Protein AF-A0A4P6ETZ4-F1 (afdb_monomer_lite)

pLDDT: mean 75.16, std 16.11, range [34.16, 91.06]

Sequence (170 aa):
MLTFDQKLEIALSFPELSRSDVSMGRVNFQFDGSAYDRKNVIYHLHKNGNGYVYAGLLSGYETDDKGLVNIRDYSAEELRLIIEASIRSLSEAPETAAPSARSARKTNKKARLQLWANKDGQTLQLKHEDELWFIYAGLNLDMVFESFEEAEQYLLEEGFSIAPEPPEHS

Radius of gyration: 21.12 Å; chains: 1; bounding box: 38×39×61 Å

Secondary structure (DSSP, 8-state):
---HHHHHHHHHT-TTEEEEEETTTEEEEEETT-SSS--EEEEEEETTS--EEE-TT-SSS---TTSEEE-SS--HHHHHHHHHHHHHHHHSSSS--PPPP------------EEEEETTS-EEEEEEETTEEEEEETTEEEEEESSHHHHHHHHHHTTEEE--------

Foldseek 3Di:
DDFLVLLVVLQVVDVQWDWDDDPPAFIWTFRPLFPDPGGTQKARSHRLRWTWGAQLLPPPADADPRRIHICSPPDSVRSNQSSVLSNCSRNDDPDDDDDDDDDDDDDDDDFDFFWKAAPVGFIWTWHDDPCKTWIDRVPHTDDIGNDPVVVQVVCVVVRIDRDDDDPPDD

Structure (mmCIF, N/CA/C/O backbone):
data_AF-A0A4P6ETZ4-F1
#
_entry.id   AF-A0A4P6ETZ4-F1
#
loop_
_atom_site.group_PDB
_atom_site.id
_atom_site.type_symbol
_atom_site.label_atom_id
_atom_site.label_alt_id
_atom_site.label_comp_id
_atom_site.label_asym_id
_atom_site.label_entity_id
_atom_site.label_seq_id
_atom_site.pdbx_PDB_ins_code
_atom_site.Cartn_x
_atom_site.Cartn_y
_atom_site.Cartn_z
_atom_site.occupancy
_atom_site.B_iso_or_equiv
_atom_site.auth_seq_id
_atom_site.auth_comp_id
_atom_site.auth_asym_id
_atom_site.auth_atom_id
_atom_site.pdbx_PDB_model_num
ATOM 1 N N . MET A 1 1 ? -19.849 10.145 2.586 1.00 63.62 1 MET A N 1
ATOM 2 C CA . MET A 1 1 ? -19.320 10.423 3.943 1.00 63.62 1 MET A CA 1
ATOM 3 C C . MET A 1 1 ? -19.734 9.327 4.918 1.00 63.62 1 MET A C 1
ATOM 5 O O . MET A 1 1 ? -20.921 9.158 5.167 1.00 63.62 1 MET A O 1
ATOM 9 N N . LEU A 1 2 ? -18.765 8.589 5.459 1.00 74.06 2 LEU A N 1
ATOM 10 C CA . LEU A 1 2 ? -18.994 7.560 6.481 1.00 74.06 2 LEU A CA 1
ATOM 11 C C . LEU A 1 2 ? -18.901 8.137 7.895 1.00 74.06 2 LEU A C 1
ATOM 13 O O . LEU A 1 2 ? -18.121 9.059 8.150 1.00 74.06 2 LEU A O 1
ATOM 17 N N . THR A 1 3 ? -19.631 7.532 8.827 1.00 82.94 3 THR A N 1
ATOM 18 C CA . THR A 1 3 ? -19.464 7.788 10.263 1.00 82.94 3 THR A CA 1
ATOM 19 C C . THR A 1 3 ? -18.161 7.171 10.779 1.00 82.94 3 THR A C 1
ATOM 21 O O . THR A 1 3 ? -17.590 6.276 10.157 1.00 82.94 3 THR A O 1
ATOM 24 N N . PHE A 1 4 ? -17.680 7.645 11.933 1.00 84.38 4 PHE A N 1
ATOM 25 C CA . PHE A 1 4 ? -16.512 7.061 12.606 1.00 84.38 4 PHE A CA 1
ATOM 26 C C . PHE A 1 4 ? -16.660 5.550 12.817 1.00 84.38 4 PHE A C 1
ATOM 28 O O . PHE A 1 4 ? -15.724 4.813 12.538 1.00 84.38 4 PHE A O 1
ATOM 35 N N . ASP A 1 5 ? -17.844 5.116 13.249 1.00 84.75 5 ASP A N 1
ATOM 36 C CA . ASP A 1 5 ? -18.154 3.714 13.525 1.00 84.75 5 ASP A CA 1
ATOM 37 C C . ASP A 1 5 ? -18.020 2.840 12.270 1.00 84.75 5 ASP A C 1
ATOM 39 O O . ASP A 1 5 ? -17.271 1.876 12.278 1.00 84.75 5 ASP A O 1
ATOM 43 N N . GLN A 1 6 ? -18.577 3.274 11.133 1.00 85.44 6 GLN A N 1
ATOM 44 C CA . GLN A 1 6 ? -18.428 2.555 9.861 1.00 85.44 6 GLN A CA 1
ATOM 45 C C . GLN A 1 6 ? -16.966 2.456 9.405 1.00 85.44 6 GLN A C 1
ATOM 47 O O . GLN A 1 6 ? -16.530 1.420 8.911 1.00 85.44 6 GLN A O 1
ATOM 52 N N . LYS A 1 7 ? -16.175 3.528 9.566 1.00 85.06 7 LYS A N 1
ATOM 53 C CA . LYS A 1 7 ? -14.738 3.491 9.235 1.00 85.06 7 LYS A CA 1
ATOM 54 C C . LYS A 1 7 ? -13.978 2.548 10.164 1.00 85.06 7 LYS A C 1
ATOM 56 O O . LYS A 1 7 ? -13.056 1.867 9.722 1.00 85.06 7 LYS A O 1
ATOM 61 N N . LEU A 1 8 ? -14.368 2.518 11.436 1.00 86.12 8 LEU A N 1
ATOM 62 C CA . LEU A 1 8 ? -13.814 1.617 12.432 1.00 86.12 8 LEU A CA 1
ATOM 63 C C . LEU A 1 8 ? -14.148 0.161 12.094 1.00 86.12 8 LEU A C 1
ATOM 65 O O . LEU A 1 8 ? -13.246 -0.665 12.123 1.00 86.12 8 LEU A O 1
ATOM 69 N N . GLU A 1 9 ? -15.393 -0.144 11.728 1.00 86.88 9 GLU A N 1
ATOM 70 C CA . GLU A 1 9 ? -15.818 -1.481 11.304 1.00 86.88 9 GLU A CA 1
ATOM 71 C C . GLU A 1 9 ? -15.051 -1.958 10.070 1.00 86.88 9 GLU A C 1
ATOM 73 O O . GLU A 1 9 ? -14.561 -3.084 10.055 1.00 86.88 9 GLU A O 1
ATOM 78 N N . ILE A 1 10 ? -14.865 -1.095 9.063 1.00 86.88 10 ILE A N 1
ATOM 79 C CA . ILE A 1 10 ? -14.063 -1.440 7.881 1.00 86.88 10 ILE A CA 1
ATOM 80 C C . ILE A 1 10 ? -12.618 -1.740 8.285 1.00 86.88 10 ILE A C 1
ATOM 82 O O . ILE A 1 10 ? -12.065 -2.733 7.830 1.00 86.88 10 ILE A O 1
ATOM 86 N N . ALA A 1 11 ? -12.014 -0.929 9.156 1.00 85.25 11 ALA A N 1
ATOM 87 C CA . ALA A 1 11 ? -10.655 -1.173 9.636 1.00 85.25 11 ALA A CA 1
ATOM 88 C C . ALA A 1 11 ? -10.548 -2.458 10.482 1.00 85.25 11 ALA A C 1
ATOM 90 O O . ALA A 1 11 ? -9.577 -3.194 10.349 1.00 85.25 11 ALA A O 1
ATOM 91 N N . LEU A 1 12 ? -11.555 -2.757 11.308 1.00 84.38 12 LEU A N 1
ATOM 92 C CA . LEU A 1 12 ? -11.646 -3.988 12.102 1.00 84.38 12 LEU A CA 1
ATOM 93 C C . LEU A 1 12 ? -11.929 -5.230 11.249 1.00 84.38 12 LEU A C 1
ATOM 95 O O . LEU A 1 12 ? -11.619 -6.339 11.673 1.00 84.38 12 LEU A O 1
ATOM 99 N N . SER A 1 13 ? -12.486 -5.059 10.047 1.00 85.31 13 SER A N 1
ATOM 100 C CA . SER A 1 13 ? -12.673 -6.151 9.090 1.00 85.31 13 SER A CA 1
ATOM 101 C C . SER A 1 13 ? -11.346 -6.732 8.592 1.00 85.31 13 SER A C 1
ATOM 103 O O . SER A 1 13 ? -11.360 -7.814 8.005 1.00 85.31 13 SER A O 1
ATOM 105 N N . PHE A 1 14 ? -10.223 -6.039 8.801 1.00 83.75 14 PHE A N 1
ATOM 106 C CA . PHE A 1 14 ? -8.890 -6.532 8.480 1.00 83.75 14 PHE A CA 1
ATOM 107 C C . PHE A 1 14 ? -8.258 -7.160 9.733 1.00 83.75 14 PHE A C 1
ATOM 109 O O . PHE A 1 14 ? -7.811 -6.424 10.616 1.00 83.75 14 PHE A O 1
ATOM 116 N N . PRO A 1 15 ? -8.171 -8.501 9.826 1.00 81.88 15 PRO A N 1
ATOM 117 C CA . PRO A 1 15 ? -7.609 -9.180 11.000 1.00 81.88 15 PRO A CA 1
ATOM 118 C C . PRO A 1 15 ? -6.106 -8.919 11.178 1.00 81.88 15 PRO A C 1
ATOM 120 O O . PRO A 1 15 ? -5.553 -9.132 12.251 1.00 81.88 15 PRO A O 1
ATOM 123 N N . GLU A 1 16 ? -5.454 -8.447 10.120 1.00 82.75 16 GLU A N 1
ATOM 124 C CA . GLU A 1 16 ? -4.041 -8.084 10.076 1.00 82.75 16 GLU A CA 1
ATOM 125 C C . GLU A 1 16 ? -3.743 -6.752 10.781 1.00 82.75 16 GLU A C 1
ATOM 127 O O . GLU A 1 16 ? -2.603 -6.479 11.166 1.00 82.75 16 GLU A O 1
ATOM 132 N N . LEU A 1 17 ? -4.764 -5.905 10.956 1.00 87.38 17 LEU A N 1
ATOM 133 C CA . LEU A 1 17 ? -4.620 -4.608 11.596 1.00 87.38 17 LEU A CA 1
ATOM 134 C C . LEU A 1 17 ? -4.843 -4.705 13.101 1.00 87.38 17 LEU A C 1
ATOM 136 O O . LEU A 1 17 ? -5.920 -5.024 13.598 1.00 87.38 17 LEU A O 1
ATOM 140 N N . SER A 1 18 ? -3.828 -4.287 13.837 1.00 86.88 18 SER A N 1
ATOM 141 C CA . SER A 1 18 ? -3.883 -4.102 15.273 1.00 86.88 18 SER A CA 1
ATOM 142 C C . SER A 1 18 ? -4.343 -2.683 15.596 1.00 86.88 18 SER A C 1
ATOM 144 O O . SER A 1 18 ? -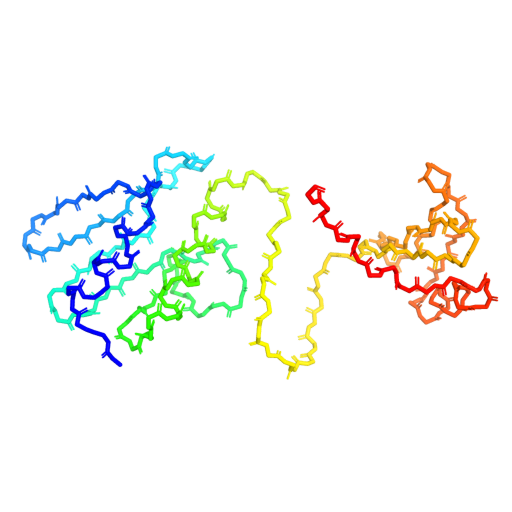3.676 -1.684 15.290 1.00 86.88 18 SER A O 1
ATOM 146 N N . ARG A 1 19 ? -5.526 -2.583 16.204 1.00 89.50 19 ARG A N 1
ATOM 147 C CA . ARG A 1 19 ? -6.070 -1.320 16.701 1.00 89.50 19 ARG A CA 1
ATOM 148 C C . ARG A 1 19 ? -5.246 -0.841 17.894 1.00 89.50 19 ARG A C 1
ATOM 150 O O . ARG A 1 19 ? -5.038 -1.579 18.849 1.00 89.50 19 ARG A O 1
ATOM 157 N N . SER A 1 20 ? -4.859 0.428 17.872 1.00 86.44 20 SER A N 1
ATOM 158 C CA . SER A 1 20 ? -4.167 1.093 18.971 1.00 86.44 20 SER A CA 1
ATOM 159 C C . SER A 1 20 ? -4.852 2.407 19.303 1.00 86.44 20 SER A C 1
ATOM 161 O O . SER A 1 20 ? -4.921 3.326 18.484 1.00 86.44 20 SER A O 1
ATOM 163 N N . ASP A 1 21 ? -5.368 2.501 20.520 1.00 84.06 21 ASP A N 1
ATOM 164 C CA . ASP A 1 21 ? -5.998 3.713 21.027 1.00 84.06 21 ASP A CA 1
ATOM 165 C C . ASP A 1 21 ? -4.906 4.692 21.460 1.00 84.06 21 ASP A C 1
ATOM 167 O O . ASP A 1 21 ? -3.963 4.322 22.160 1.00 84.06 21 ASP A O 1
ATOM 171 N N . VAL A 1 22 ? -5.023 5.956 21.056 1.00 79.19 22 VAL A N 1
ATOM 172 C CA . VAL A 1 22 ? -4.120 7.010 21.526 1.00 79.19 22 VAL A CA 1
ATOM 173 C C . VAL A 1 22 ? -4.889 8.063 22.316 1.00 79.19 22 VAL A C 1
ATOM 175 O O . VAL A 1 22 ? -6.100 8.258 22.167 1.00 79.19 22 VAL A O 1
ATOM 178 N N . SER A 1 23 ? -4.165 8.789 23.164 1.00 67.50 23 SER A N 1
ATOM 179 C CA . SER A 1 23 ? -4.740 9.829 24.013 1.00 67.50 23 SER A CA 1
ATOM 180 C C . SER A 1 23 ? -5.479 10.909 23.201 1.00 67.50 23 SER A C 1
ATOM 182 O O . SER A 1 23 ? -5.008 11.378 22.156 1.00 67.50 23 SER A O 1
ATOM 184 N N . MET A 1 24 ? -6.629 11.347 23.738 1.00 69.00 24 MET A N 1
ATOM 185 C CA . MET A 1 24 ? -7.603 12.293 23.152 1.00 69.00 24 MET A CA 1
ATOM 186 C C . MET A 1 24 ? -8.623 11.712 22.150 1.00 69.00 24 MET A C 1
ATOM 188 O O . MET A 1 24 ? -9.133 12.445 21.305 1.00 69.00 24 MET A O 1
ATOM 192 N N . GLY A 1 25 ? -8.968 10.423 22.245 1.00 71.25 25 GLY A N 1
ATOM 193 C CA . GLY A 1 25 ? -10.067 9.844 21.452 1.00 71.25 25 GLY A CA 1
ATOM 194 C C . GLY A 1 25 ? -9.742 9.707 19.963 1.00 71.25 25 GLY A C 1
ATOM 195 O O . GLY A 1 25 ? -10.622 9.842 19.112 1.00 71.25 25 GLY A O 1
ATOM 196 N N . ARG A 1 26 ? -8.461 9.486 19.661 1.00 83.69 26 ARG A N 1
ATOM 197 C CA . ARG A 1 26 ? -7.964 9.148 18.329 1.00 83.69 26 ARG A CA 1
ATOM 198 C C . ARG A 1 26 ? -7.609 7.668 18.317 1.00 83.69 26 ARG A C 1
ATOM 200 O O . ARG A 1 26 ? -7.149 7.133 19.325 1.00 83.69 26 ARG A O 1
ATOM 207 N N . VAL A 1 27 ? -7.825 7.030 17.178 1.00 88.50 27 VAL A N 1
ATOM 208 C CA . VAL A 1 27 ? -7.503 5.616 16.984 1.00 88.50 27 VAL A CA 1
ATOM 209 C C . VAL A 1 27 ? -6.532 5.482 15.823 1.00 88.50 27 VAL A C 1
ATOM 211 O O . VAL A 1 27 ? -6.666 6.152 14.794 1.00 88.50 27 VAL A O 1
ATOM 214 N N . ASN A 1 28 ? -5.544 4.620 16.016 1.00 91.06 28 ASN A N 1
ATOM 215 C CA . ASN A 1 28 ? -4.533 4.286 15.036 1.00 91.06 28 ASN A CA 1
ATOM 216 C C . ASN A 1 28 ? -4.674 2.799 14.713 1.00 91.06 28 ASN A C 1
ATOM 218 O O . ASN A 1 28 ? -5.038 2.010 15.582 1.00 91.06 28 ASN A O 1
ATOM 222 N N . PHE A 1 29 ? -4.349 2.409 13.489 1.00 91.00 29 PHE A N 1
ATOM 223 C CA . PHE A 1 29 ? -4.272 1.000 13.116 1.00 91.00 29 PHE A CA 1
ATOM 224 C C . PHE A 1 29 ? -2.877 0.699 12.601 1.00 91.00 29 PHE A C 1
ATOM 226 O O . PHE A 1 29 ? -2.328 1.457 11.798 1.00 91.00 29 PHE A O 1
ATOM 233 N N . GLN A 1 30 ? -2.301 -0.382 13.109 1.00 90.25 30 GLN A N 1
ATOM 234 C CA . GLN A 1 30 ? -0.940 -0.807 12.827 1.00 90.25 30 GLN A CA 1
ATOM 235 C C . GLN A 1 30 ? -0.957 -2.215 12.260 1.00 90.25 30 GLN A C 1
ATOM 237 O O . GLN A 1 30 ? -1.610 -3.089 12.812 1.00 90.25 30 GLN A O 1
ATOM 242 N N . PHE A 1 31 ? -0.219 -2.436 11.189 1.00 88.25 31 PHE A N 1
ATOM 243 C CA . PHE A 1 31 ? 0.039 -3.746 10.632 1.00 88.25 31 PHE A CA 1
ATOM 244 C C . PHE A 1 31 ? 1.338 -4.291 11.235 1.00 88.25 31 PHE A C 1
ATOM 246 O O . PHE A 1 31 ? 2.416 -3.741 11.001 1.00 88.25 31 PHE A O 1
ATOM 253 N N . ASP A 1 32 ? 1.240 -5.334 12.062 1.00 80.81 32 ASP A N 1
ATOM 254 C CA . ASP A 1 32 ? 2.418 -5.871 12.758 1.00 80.81 32 ASP A CA 1
ATOM 255 C C . ASP A 1 32 ? 3.331 -6.690 11.835 1.00 80.81 32 ASP A C 1
ATOM 257 O O . ASP A 1 32 ? 4.545 -6.701 12.035 1.00 80.81 32 ASP A O 1
ATOM 261 N N . GLY A 1 33 ? 2.762 -7.273 10.773 1.00 75.19 33 GLY A N 1
ATOM 262 C CA . GLY A 1 33 ? 3.475 -8.025 9.738 1.00 75.19 33 GLY A CA 1
ATOM 263 C C . GLY A 1 33 ? 4.245 -7.167 8.730 1.00 75.19 33 GLY A C 1
ATOM 264 O O . GLY A 1 33 ? 4.646 -7.682 7.691 1.00 75.19 33 GLY A O 1
ATOM 265 N N . SER A 1 34 ? 4.424 -5.866 8.991 1.00 76.75 34 SER A N 1
ATOM 266 C CA . SER A 1 34 ? 5.118 -4.970 8.063 1.00 76.75 34 SER A CA 1
ATOM 267 C C . SER A 1 34 ? 6.568 -5.407 7.865 1.00 76.75 34 SER A C 1
ATOM 269 O O . SER A 1 34 ? 7.311 -5.569 8.836 1.00 76.75 34 SER A O 1
ATOM 271 N N . ALA A 1 35 ? 6.984 -5.532 6.606 1.00 72.12 35 ALA A N 1
ATOM 272 C CA . ALA A 1 35 ? 8.375 -5.742 6.215 1.00 72.12 35 ALA A CA 1
ATOM 273 C C . ALA A 1 35 ? 9.220 -4.456 6.347 1.00 72.12 35 ALA A C 1
ATOM 275 O O . ALA A 1 35 ? 10.447 -4.497 6.248 1.00 72.12 35 ALA A O 1
ATOM 276 N N . TYR A 1 36 ? 8.570 -3.312 6.585 1.00 74.88 36 TYR A N 1
ATOM 277 C CA . TYR A 1 36 ? 9.190 -2.001 6.747 1.00 74.88 36 TYR A CA 1
ATOM 278 C C . TYR A 1 36 ? 9.158 -1.536 8.210 1.00 74.88 36 TYR A C 1
ATOM 280 O O . TYR A 1 36 ? 8.300 -1.932 8.996 1.00 74.88 36 TYR A O 1
ATOM 288 N N . ASP A 1 37 ? 10.045 -0.597 8.559 1.00 75.81 37 ASP A N 1
ATOM 289 C CA . ASP A 1 37 ? 10.071 0.052 9.885 1.00 75.81 37 ASP A CA 1
ATOM 290 C C . ASP A 1 37 ? 8.728 0.731 10.228 1.00 75.81 37 ASP A C 1
ATOM 292 O O . ASP A 1 37 ? 8.299 0.804 11.381 1.00 75.81 37 ASP A O 1
ATOM 296 N N . ARG A 1 38 ? 7.999 1.179 9.199 1.00 80.06 38 ARG A N 1
ATOM 297 C CA . ARG A 1 38 ? 6.676 1.776 9.354 1.00 80.06 38 ARG A CA 1
ATOM 298 C C . ARG A 1 38 ? 5.602 0.688 9.427 1.00 80.06 38 ARG A C 1
ATOM 300 O O . ARG A 1 38 ? 5.404 -0.062 8.480 1.00 80.06 38 ARG A O 1
ATOM 307 N N . LYS A 1 39 ? 4.859 0.664 10.535 1.00 85.56 39 LYS A N 1
ATOM 308 C CA . LYS A 1 39 ? 3.743 -0.271 10.774 1.00 85.56 39 LYS A CA 1
ATOM 309 C C . LYS A 1 39 ? 2.368 0.389 10.746 1.00 85.56 39 LYS A C 1
ATOM 311 O O . LYS A 1 39 ? 1.356 -0.274 10.581 1.00 85.56 39 LYS A O 1
ATOM 316 N N . ASN A 1 40 ? 2.290 1.701 10.928 1.00 87.94 40 ASN A N 1
ATOM 317 C CA . ASN A 1 40 ? 1.012 2.402 11.005 1.00 87.94 40 ASN A CA 1
ATOM 318 C C . ASN A 1 40 ? 0.366 2.558 9.621 1.00 87.94 40 ASN A C 1
ATOM 320 O O . ASN A 1 40 ? 0.895 3.249 8.753 1.00 87.94 40 ASN A O 1
ATOM 324 N N . VAL A 1 41 ? -0.820 1.969 9.473 1.00 89.31 41 VAL A N 1
ATOM 325 C CA . VAL A 1 41 ? -1.669 2.061 8.280 1.00 89.31 41 VAL A CA 1
ATOM 326 C C . VAL A 1 41 ? -2.649 3.219 8.413 1.00 89.31 41 VAL A C 1
ATOM 328 O O . VAL A 1 41 ? -2.754 4.034 7.505 1.00 89.31 41 VAL A O 1
ATOM 331 N N . ILE A 1 42 ? -3.328 3.349 9.558 1.00 90.56 42 ILE A N 1
ATOM 332 C CA . ILE A 1 42 ? -4.294 4.431 9.806 1.00 90.56 42 ILE A CA 1
ATOM 333 C C . ILE A 1 42 ? -3.806 5.302 10.961 1.00 90.56 42 ILE A C 1
ATOM 335 O O . ILE A 1 42 ? -3.429 4.805 12.026 1.00 90.56 42 ILE A O 1
ATOM 339 N N . TYR A 1 43 ? -3.868 6.615 10.765 1.00 89.00 43 TYR A N 1
ATOM 340 C CA . TYR A 1 43 ? -3.453 7.634 11.714 1.00 89.00 43 TYR A CA 1
ATOM 341 C C . TYR A 1 43 ? -4.604 8.564 12.074 1.00 89.00 43 TYR A C 1
ATOM 343 O O . TYR A 1 43 ? -5.341 9.049 11.213 1.00 89.00 43 TYR A O 1
ATOM 351 N N . HIS A 1 44 ? -4.675 8.899 13.363 1.00 88.00 44 HIS A N 1
ATOM 352 C CA . HIS A 1 44 ? -5.531 9.958 13.894 1.00 88.00 44 HIS A CA 1
ATOM 353 C C . HIS A 1 44 ? -6.997 9.842 13.457 1.00 88.00 44 HIS A C 1
ATOM 355 O O . HIS A 1 44 ? -7.635 10.863 13.194 1.00 88.00 44 HIS A O 1
ATOM 361 N N . LEU A 1 45 ? -7.540 8.620 13.399 1.00 87.94 45 LEU A N 1
ATOM 362 C CA . LEU A 1 45 ? -8.957 8.434 13.124 1.00 87.94 45 LEU A CA 1
ATOM 363 C C . LEU A 1 45 ? -9.750 9.071 14.269 1.00 87.94 45 LEU A C 1
ATOM 365 O O . LEU A 1 45 ? -9.670 8.637 15.419 1.00 87.94 45 LEU A O 1
ATOM 369 N N . HIS A 1 46 ? -10.461 10.148 13.956 1.00 83.94 46 HIS A N 1
ATOM 370 C CA . HIS A 1 46 ? -11.208 10.955 14.908 1.00 83.94 46 HIS A CA 1
ATOM 371 C C . HIS A 1 46 ? -12.708 10.705 14.749 1.00 83.94 46 HIS A C 1
ATOM 373 O O . HIS A 1 46 ? -13.201 10.486 13.643 1.00 83.94 46 HIS A O 1
ATOM 379 N N . LYS A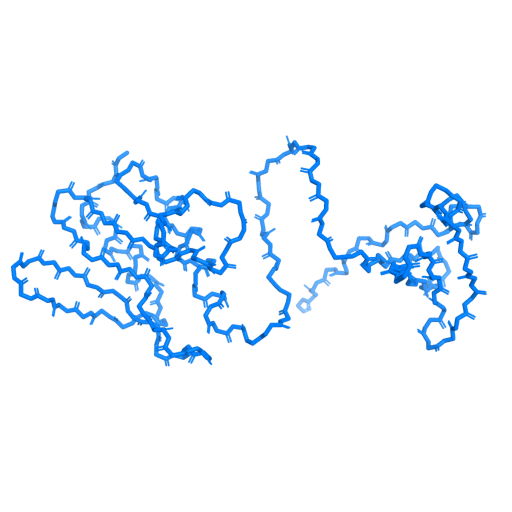 1 47 ? -13.464 10.857 15.841 1.00 81.62 47 LYS A N 1
ATOM 380 C CA . LYS A 1 47 ? -14.938 10.762 15.874 1.00 81.62 47 LYS A CA 1
ATOM 381 C C . LYS A 1 47 ? -15.675 11.648 14.855 1.00 81.62 47 LYS A C 1
ATOM 383 O O . LYS A 1 47 ? -16.798 11.342 14.479 1.00 81.62 47 LYS A O 1
ATOM 388 N N . ASN A 1 48 ? -15.024 12.701 14.352 1.00 79.81 48 ASN A N 1
ATOM 389 C CA . ASN A 1 48 ? -15.547 13.548 13.266 1.00 79.81 48 ASN A CA 1
ATOM 390 C C . ASN A 1 48 ? -15.446 12.883 11.875 1.00 79.81 48 ASN A C 1
ATOM 392 O O . ASN A 1 48 ? -15.716 13.535 10.872 1.00 79.81 48 ASN A O 1
ATOM 396 N N . GLY A 1 49 ? -14.973 11.636 11.792 1.00 72.38 49 GLY A N 1
ATOM 397 C CA . GLY A 1 49 ? -14.734 10.914 10.543 1.00 72.38 49 GLY A CA 1
ATOM 398 C C . GLY A 1 49 ? -13.442 11.315 9.826 1.00 72.38 49 GLY A C 1
ATOM 399 O O . GLY A 1 49 ? -13.127 10.736 8.792 1.00 72.38 49 GLY A O 1
ATOM 400 N N . ASN A 1 50 ? -12.677 12.279 10.344 1.00 85.75 50 ASN A N 1
ATOM 401 C CA . ASN A 1 50 ? -11.383 12.641 9.769 1.00 85.75 50 ASN A CA 1
ATOM 402 C C . ASN A 1 50 ? -10.311 11.624 10.177 1.00 85.75 50 ASN A C 1
ATOM 404 O O . ASN A 1 50 ? -10.324 11.137 11.306 1.00 85.75 50 ASN A O 1
ATOM 408 N N . GLY A 1 51 ? -9.378 11.342 9.279 1.00 88.06 51 GLY A N 1
ATOM 409 C CA . GLY A 1 51 ? -8.279 10.417 9.516 1.00 88.06 51 GLY A CA 1
ATOM 410 C C . GLY A 1 51 ? -7.319 10.426 8.339 1.00 88.06 51 GLY A C 1
ATOM 411 O O . GLY A 1 51 ? -7.599 11.037 7.304 1.00 88.06 51 GLY A O 1
ATOM 412 N N . TYR A 1 52 ? -6.202 9.736 8.505 1.00 90.56 52 TYR A N 1
ATOM 413 C CA . TYR A 1 52 ? -5.192 9.622 7.468 1.00 90.56 52 TYR A CA 1
ATOM 414 C C . TYR A 1 52 ? -4.806 8.166 7.278 1.00 90.56 52 TYR A C 1
ATOM 416 O O . TYR A 1 52 ? -4.692 7.435 8.259 1.00 90.56 52 TYR A O 1
ATOM 424 N N . VAL A 1 53 ? -4.594 7.753 6.035 1.00 90.12 53 VAL A N 1
ATOM 425 C CA . VAL A 1 53 ? -4.091 6.417 5.703 1.00 90.12 53 VAL A CA 1
ATOM 426 C C . VAL A 1 53 ? -2.721 6.554 5.064 1.00 90.12 53 VAL A C 1
ATOM 428 O O . VAL A 1 53 ? -2.479 7.488 4.300 1.00 90.12 53 VAL A O 1
ATOM 431 N N . TYR A 1 54 ? -1.802 5.663 5.410 1.00 88.81 54 TYR A N 1
ATOM 432 C CA . TYR A 1 54 ? -0.497 5.628 4.780 1.00 88.81 54 TYR A CA 1
ATOM 433 C C . TYR A 1 54 ? -0.620 5.131 3.344 1.00 88.81 54 TYR A C 1
ATOM 435 O O . TYR A 1 54 ? -1.161 4.073 3.073 1.00 88.81 54 TYR A O 1
ATOM 443 N N . ALA A 1 55 ? -0.116 5.919 2.412 1.00 84.81 55 ALA A N 1
ATOM 444 C CA . ALA A 1 55 ? -0.095 5.586 0.999 1.00 84.81 55 ALA A CA 1
ATOM 445 C C . ALA A 1 55 ? 1.217 6.035 0.350 1.00 84.81 55 ALA A C 1
ATOM 447 O O . ALA A 1 55 ? 1.303 6.129 -0.863 1.00 84.81 55 ALA A O 1
ATOM 448 N N . GLY A 1 56 ? 2.261 6.296 1.145 1.00 79.31 56 GLY A N 1
ATOM 449 C CA . GLY A 1 56 ? 3.561 6.739 0.632 1.00 79.31 56 GLY A CA 1
ATOM 450 C C . GLY A 1 56 ? 4.265 5.707 -0.251 1.00 79.31 56 GLY A C 1
ATOM 451 O O . GLY A 1 56 ? 5.152 6.069 -1.012 1.00 79.31 56 GLY A O 1
ATOM 452 N N . LEU A 1 57 ? 3.860 4.439 -0.156 1.00 75.94 57 LEU A N 1
ATOM 453 C CA . LEU A 1 57 ? 4.318 3.352 -1.027 1.00 75.94 57 LEU A CA 1
ATOM 454 C C . LEU A 1 57 ? 3.347 3.081 -2.190 1.00 75.94 57 LEU A C 1
ATOM 456 O O . LEU A 1 57 ? 3.682 2.366 -3.130 1.00 75.94 57 LEU A O 1
ATOM 460 N N . LEU A 1 58 ? 2.153 3.677 -2.155 1.00 76.00 58 LEU A N 1
ATOM 461 C CA . LEU A 1 58 ? 1.138 3.541 -3.189 1.00 76.00 58 LEU A CA 1
ATOM 462 C C . LEU A 1 58 ? 1.348 4.605 -4.264 1.00 76.00 58 LEU A C 1
ATOM 464 O O . LEU A 1 58 ? 1.546 5.779 -3.967 1.00 76.00 58 LEU A O 1
ATOM 468 N N . SER A 1 59 ? 1.251 4.223 -5.538 1.00 69.62 59 SER A N 1
ATOM 469 C CA . SER A 1 59 ? 1.246 5.202 -6.636 1.00 69.62 59 SER A CA 1
ATOM 470 C C . SER A 1 59 ? -0.167 5.422 -7.164 1.00 69.62 59 SER A C 1
ATOM 472 O O . SER A 1 59 ? -0.883 4.456 -7.416 1.00 69.62 59 SER A O 1
ATOM 474 N N . GLY A 1 60 ? -0.529 6.687 -7.389 1.00 69.62 60 GLY A N 1
ATOM 475 C CA . GLY A 1 60 ? -1.852 7.090 -7.882 1.00 69.62 60 GLY A CA 1
ATOM 476 C C . GLY A 1 60 ? -2.764 7.723 -6.827 1.00 69.62 60 GLY A C 1
ATOM 477 O O . GLY A 1 60 ? -3.908 8.029 -7.144 1.00 69.62 60 GLY A O 1
ATOM 478 N N . TYR A 1 61 ? -2.267 7.947 -5.607 1.00 73.19 61 TYR A N 1
ATOM 479 C CA . TYR A 1 61 ? -2.991 8.640 -4.541 1.00 73.19 61 TYR A CA 1
ATOM 480 C C . TYR A 1 61 ? -2.351 9.996 -4.225 1.00 73.19 61 TYR A C 1
ATOM 482 O O . TYR A 1 61 ? -1.128 10.131 -4.253 1.00 73.19 61 TYR A O 1
ATOM 490 N N . GLU A 1 62 ? -3.174 10.994 -3.893 1.00 73.56 62 GLU A N 1
ATOM 491 C CA . GLU A 1 62 ? -2.705 12.297 -3.408 1.00 73.56 62 GLU A CA 1
ATOM 492 C C . GLU A 1 62 ? -2.261 12.190 -1.944 1.00 73.56 62 GLU A C 1
ATOM 494 O O . GLU A 1 62 ? -3.058 12.303 -1.009 1.00 73.56 62 GLU A O 1
ATOM 499 N N . THR A 1 63 ? -0.969 11.934 -1.747 1.00 83.56 63 THR A N 1
ATOM 500 C CA . THR A 1 63 ? -0.331 11.908 -0.430 1.00 83.56 63 THR A CA 1
ATOM 501 C C . THR A 1 63 ? 0.305 13.246 -0.072 1.00 83.56 63 THR A C 1
ATOM 503 O O . THR A 1 63 ? 0.905 13.901 -0.920 1.00 83.56 63 THR A O 1
ATOM 506 N N . ASP A 1 64 ? 0.281 13.586 1.213 1.00 83.06 64 ASP A N 1
ATOM 507 C CA . ASP A 1 64 ? 1.097 14.659 1.793 1.00 83.06 64 ASP A CA 1
ATOM 508 C C . ASP A 1 64 ? 2.606 14.303 1.803 1.00 83.06 64 ASP A C 1
ATOM 510 O O . ASP A 1 64 ? 2.974 13.160 1.522 1.00 83.06 64 ASP A O 1
ATOM 514 N N . ASP A 1 65 ? 3.478 15.234 2.211 1.00 79.62 65 ASP A N 1
ATOM 515 C CA . ASP A 1 65 ? 4.946 15.072 2.330 1.00 79.62 65 ASP A CA 1
ATOM 516 C C . ASP A 1 65 ? 5.359 13.820 3.133 1.00 79.62 65 ASP A C 1
ATOM 518 O O . ASP A 1 65 ? 6.391 13.195 2.900 1.00 79.62 65 ASP A O 1
ATOM 522 N N . LYS A 1 66 ? 4.491 13.382 4.052 1.00 80.25 66 LYS A N 1
ATOM 523 C CA . LYS A 1 66 ? 4.696 12.183 4.881 1.00 80.25 66 LYS A CA 1
ATOM 524 C C . LYS A 1 66 ? 4.200 10.872 4.260 1.00 80.25 66 LYS A C 1
ATOM 526 O O . LYS A 1 66 ? 4.299 9.827 4.919 1.00 80.25 66 LYS A O 1
ATOM 531 N N . GLY A 1 67 ? 3.645 10.907 3.049 1.00 84.19 67 GLY A N 1
ATOM 532 C CA . GLY A 1 67 ? 3.019 9.755 2.403 1.00 84.19 67 GLY A CA 1
ATOM 533 C C . GLY A 1 67 ? 1.644 9.417 2.987 1.00 84.19 67 GLY A C 1
ATOM 534 O O . GLY A 1 67 ? 1.308 8.243 3.108 1.00 84.19 67 GLY A O 1
ATOM 535 N N . LEU A 1 68 ? 0.881 10.412 3.448 1.00 85.62 68 LEU A N 1
ATOM 536 C CA . LEU A 1 68 ? -0.411 10.221 4.120 1.00 85.62 68 LEU A CA 1
ATOM 537 C C . LEU A 1 68 ? -1.549 10.780 3.265 1.00 85.62 68 LEU A C 1
ATOM 539 O O . LEU A 1 68 ? -1.478 11.925 2.831 1.00 85.62 68 LEU A O 1
ATOM 543 N N . VAL A 1 69 ? -2.608 10.000 3.075 1.00 88.06 69 VAL A N 1
ATOM 544 C CA . VAL A 1 69 ? -3.819 10.393 2.344 1.00 88.06 69 VAL A CA 1
ATOM 545 C C . VAL A 1 69 ? -4.923 10.723 3.328 1.00 88.06 69 VAL A C 1
ATOM 547 O O . VAL A 1 69 ? -5.161 9.984 4.285 1.00 88.06 69 VAL A O 1
ATOM 550 N N . ASN A 1 70 ? -5.617 11.831 3.092 1.00 89.62 70 ASN A N 1
ATOM 551 C CA . ASN A 1 70 ? -6.745 12.234 3.913 1.00 89.62 70 ASN A CA 1
ATOM 552 C C . ASN A 1 70 ? -8.011 11.456 3.519 1.00 89.62 70 ASN A C 1
ATOM 554 O O . ASN A 1 70 ? -8.521 11.605 2.414 1.00 89.62 70 ASN A O 1
ATOM 558 N N . ILE A 1 71 ? -8.557 10.681 4.457 1.00 86.56 71 ILE A N 1
ATOM 559 C CA . ILE A 1 71 ? -9.743 9.841 4.228 1.00 86.56 71 ILE A CA 1
ATOM 560 C C . ILE A 1 71 ? -11.055 10.487 4.683 1.00 86.56 71 ILE A C 1
ATOM 562 O O . ILE A 1 71 ? -12.048 9.787 4.887 1.00 86.56 71 ILE A O 1
ATOM 566 N N . ARG A 1 72 ? -11.097 11.805 4.908 1.00 84.94 72 ARG A N 1
ATOM 567 C CA . ARG A 1 72 ? -12.296 12.509 5.396 1.00 84.94 72 ARG A CA 1
ATOM 568 C C . ARG A 1 72 ? -13.526 12.210 4.544 1.00 84.94 72 ARG A C 1
ATOM 570 O O . ARG A 1 72 ? -14.550 11.815 5.105 1.00 84.94 72 ARG A O 1
ATOM 577 N N . ASP A 1 73 ? -13.395 12.360 3.228 1.00 82.94 73 ASP A N 1
ATOM 578 C CA . ASP A 1 73 ? -14.511 12.255 2.280 1.00 82.94 73 ASP A CA 1
ATOM 579 C C . ASP A 1 73 ? -14.706 10.851 1.690 1.00 82.94 73 ASP A C 1
ATOM 581 O O . ASP A 1 73 ? -15.687 10.606 0.998 1.00 82.94 73 ASP A O 1
ATOM 585 N N . TYR A 1 74 ? -13.829 9.907 2.036 1.00 81.25 74 TYR A N 1
ATOM 586 C CA . TYR A 1 74 ? -13.823 8.567 1.453 1.00 81.25 74 TYR A CA 1
ATOM 587 C C . TYR A 1 74 ? -15.122 7.794 1.728 1.00 81.25 74 TYR A C 1
ATOM 589 O O . TYR A 1 74 ? -15.676 7.815 2.840 1.00 81.25 74 TYR A O 1
ATOM 597 N N . SER A 1 75 ? -15.566 7.071 0.704 1.00 82.69 75 SER A N 1
ATOM 598 C CA . SER A 1 75 ? -16.642 6.078 0.752 1.00 82.69 75 SER A CA 1
ATOM 599 C C . SER A 1 75 ? -16.159 4.761 1.371 1.00 82.69 75 SER A C 1
ATOM 601 O O . SER A 1 75 ? -14.960 4.557 1.553 1.00 82.69 75 SER A O 1
ATOM 603 N N . ALA A 1 76 ? -17.080 3.847 1.710 1.00 79.19 76 ALA A N 1
ATOM 604 C CA . ALA A 1 76 ? -16.722 2.558 2.331 1.00 79.19 76 ALA A CA 1
ATOM 605 C C . ALA A 1 76 ? -15.762 1.756 1.453 1.00 79.19 76 ALA A C 1
ATOM 607 O O . ALA A 1 76 ? -14.768 1.216 1.932 1.00 79.19 76 ALA A O 1
ATOM 608 N N . GLU A 1 77 ? -16.054 1.741 0.156 1.00 77.50 77 GLU A N 1
ATOM 609 C CA . GLU A 1 77 ? -15.272 1.052 -0.862 1.00 77.50 77 GLU A CA 1
ATOM 610 C C . GLU A 1 77 ? -13.874 1.664 -0.993 1.00 77.50 77 GLU A C 1
ATOM 612 O O . GLU A 1 77 ? -12.881 0.951 -0.906 1.00 77.50 77 GLU A O 1
ATOM 617 N N . GLU A 1 78 ? -13.784 2.991 -1.110 1.00 81.88 78 GLU A N 1
ATOM 618 C CA . GLU A 1 78 ? -12.510 3.710 -1.232 1.00 81.88 78 GLU A CA 1
ATOM 619 C C . GLU A 1 78 ? -11.638 3.539 0.014 1.00 81.88 78 GLU A C 1
ATOM 621 O O . GLU A 1 78 ? -10.431 3.335 -0.094 1.00 81.88 78 GLU A O 1
ATOM 626 N N . LEU A 1 79 ? -12.247 3.604 1.205 1.00 84.62 79 LEU A N 1
ATOM 627 C CA . LEU A 1 79 ? -11.556 3.404 2.476 1.00 84.62 79 LEU A CA 1
ATOM 628 C C . LEU A 1 79 ? -10.986 1.985 2.559 1.00 84.62 79 LEU A C 1
ATOM 630 O O . LEU A 1 79 ? -9.837 1.798 2.949 1.00 84.62 79 LEU A O 1
ATOM 634 N N . ARG A 1 80 ? -11.779 0.986 2.169 1.00 84.62 80 ARG A N 1
ATOM 635 C CA . ARG A 1 80 ? -11.343 -0.408 2.147 1.00 84.62 80 ARG A CA 1
ATOM 636 C C . ARG A 1 80 ? -10.184 -0.609 1.171 1.00 84.62 80 ARG A C 1
ATOM 638 O O . ARG A 1 80 ? -9.186 -1.208 1.553 1.00 84.62 80 ARG A O 1
ATOM 645 N N . LEU A 1 81 ? -10.298 -0.060 -0.040 1.00 82.38 81 LEU A N 1
ATOM 646 C CA . LEU A 1 81 ? -9.274 -0.154 -1.083 1.00 82.38 81 LEU A CA 1
ATOM 647 C C . LEU A 1 81 ? -7.944 0.455 -0.638 1.00 82.38 81 LEU A C 1
ATOM 649 O O . LEU A 1 81 ? -6.907 -0.181 -0.789 1.00 82.38 81 LEU A O 1
ATOM 653 N N . ILE A 1 82 ? -7.956 1.662 -0.063 1.00 84.69 82 ILE A N 1
ATOM 654 C CA . ILE A 1 82 ? -6.711 2.310 0.367 1.00 84.69 82 ILE A CA 1
ATOM 655 C C . ILE A 1 82 ? -6.073 1.604 1.569 1.00 84.69 82 ILE A C 1
ATOM 657 O O . ILE A 1 82 ? -4.850 1.507 1.634 1.00 84.69 82 ILE A O 1
ATOM 661 N N . ILE A 1 83 ? -6.879 1.079 2.501 1.00 86.00 83 ILE A N 1
ATOM 662 C CA . ILE A 1 83 ? -6.380 0.296 3.639 1.00 86.00 83 ILE A CA 1
ATOM 663 C C . ILE A 1 83 ? -5.728 -0.996 3.144 1.00 86.00 83 ILE A C 1
ATOM 665 O O . ILE A 1 83 ? -4.588 -1.269 3.504 1.00 86.00 83 ILE A O 1
ATOM 669 N N . GLU A 1 84 ? -6.416 -1.756 2.292 1.00 84.38 84 GLU A N 1
ATOM 670 C CA . GLU A 1 84 ? -5.897 -3.000 1.716 1.00 84.38 84 GLU A CA 1
ATOM 671 C C . GLU A 1 84 ? -4.611 -2.751 0.927 1.00 84.38 84 GLU A C 1
ATOM 673 O O . GLU A 1 84 ? -3.606 -3.429 1.134 1.00 84.38 84 GLU A O 1
ATOM 678 N N . ALA A 1 85 ? -4.608 -1.724 0.076 1.00 83.75 85 ALA A N 1
ATOM 679 C CA . ALA A 1 85 ? -3.440 -1.361 -0.706 1.00 83.75 85 ALA A CA 1
ATOM 680 C C . ALA A 1 85 ? -2.267 -0.939 0.201 1.00 83.75 85 ALA A C 1
ATOM 682 O O . ALA A 1 85 ? -1.118 -1.298 -0.065 1.00 83.75 85 ALA A O 1
ATOM 683 N N . SER A 1 86 ? -2.541 -0.227 1.300 1.00 85.12 86 SER A N 1
ATOM 684 C CA . SER A 1 86 ? -1.519 0.135 2.284 1.00 85.12 86 SER A CA 1
ATOM 685 C C . SER A 1 86 ? -0.962 -1.085 3.011 1.00 85.12 86 SER A C 1
ATOM 687 O O . SER A 1 86 ? 0.243 -1.124 3.234 1.00 85.12 86 SER A O 1
ATOM 689 N N . ILE A 1 87 ? -1.804 -2.046 3.403 1.00 84.12 87 ILE A N 1
ATOM 690 C CA . ILE A 1 87 ? -1.366 -3.291 4.050 1.00 84.12 87 ILE A CA 1
ATOM 691 C C . ILE A 1 87 ? -0.495 -4.085 3.082 1.00 84.12 87 ILE A C 1
ATOM 693 O O . ILE A 1 87 ? 0.628 -4.420 3.437 1.00 84.12 87 ILE A O 1
ATOM 697 N N . ARG A 1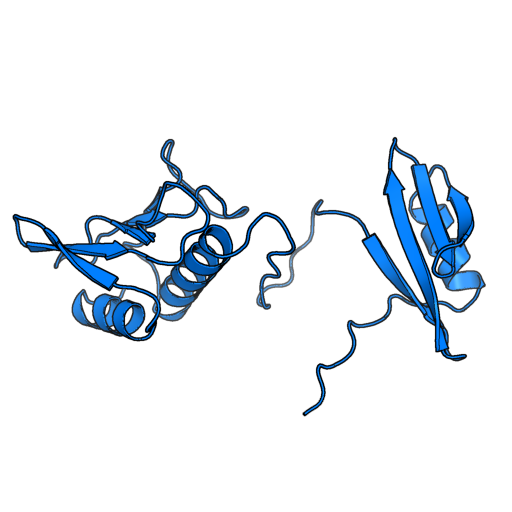 88 ? -0.955 -4.292 1.840 1.00 81.56 88 ARG A N 1
ATOM 698 C CA . ARG A 1 88 ? -0.175 -4.952 0.781 1.00 81.56 88 ARG A CA 1
ATOM 699 C C . ARG A 1 88 ? 1.185 -4.303 0.585 1.00 81.56 88 ARG A C 1
ATOM 701 O O . ARG A 1 88 ? 2.204 -4.964 0.709 1.00 81.56 88 ARG A O 1
ATOM 708 N N . SER A 1 89 ? 1.210 -2.980 0.428 1.00 79.31 89 SER A N 1
ATOM 709 C CA . SER A 1 89 ? 2.464 -2.238 0.247 1.00 79.31 89 SER A CA 1
ATOM 710 C C . SER A 1 89 ? 3.419 -2.339 1.441 1.00 79.31 89 SER A C 1
ATOM 712 O O . SER A 1 89 ? 4.617 -2.151 1.273 1.00 79.31 89 SER A O 1
ATOM 714 N N . LEU A 1 90 ? 2.903 -2.574 2.651 1.00 79.38 90 LEU A N 1
ATOM 715 C CA . LEU A 1 90 ? 3.711 -2.759 3.857 1.00 79.38 90 LEU A CA 1
ATOM 716 C C . LEU A 1 90 ? 4.107 -4.226 4.087 1.00 79.38 90 LEU A C 1
ATOM 718 O O . LEU A 1 90 ? 5.136 -4.479 4.708 1.00 79.38 90 LEU A O 1
ATOM 722 N N . SER A 1 91 ? 3.301 -5.178 3.618 1.00 74.31 91 SER A N 1
ATOM 723 C CA . SER A 1 91 ? 3.529 -6.620 3.753 1.00 74.31 91 SER A CA 1
ATOM 724 C C . SER A 1 91 ? 4.441 -7.180 2.669 1.00 74.31 91 SER A C 1
ATOM 726 O O . SER A 1 91 ? 5.193 -8.117 2.924 1.00 74.31 91 SER A O 1
ATOM 728 N N . GLU A 1 92 ? 4.373 -6.633 1.461 1.00 59.72 92 GLU A N 1
ATOM 729 C CA . GLU A 1 92 ? 5.167 -7.081 0.327 1.00 59.72 92 GLU A CA 1
ATOM 730 C C . GLU A 1 92 ? 6.529 -6.367 0.357 1.00 59.72 92 GLU A C 1
ATOM 732 O O . GLU A 1 92 ? 6.636 -5.164 0.114 1.00 59.72 92 GLU A O 1
ATOM 737 N N . ALA A 1 93 ? 7.603 -7.115 0.642 1.00 46.91 93 ALA A N 1
ATOM 738 C CA . ALA A 1 93 ? 8.925 -6.770 0.112 1.00 46.91 93 ALA A CA 1
ATOM 739 C C . ALA A 1 93 ? 8.796 -6.651 -1.423 1.00 46.91 93 ALA A C 1
ATOM 741 O O . ALA A 1 93 ? 7.963 -7.355 -1.984 1.00 46.91 93 ALA A O 1
ATOM 742 N N . PRO A 1 94 ? 9.546 -5.764 -2.104 1.00 38.94 94 PRO A N 1
ATOM 743 C CA . PRO A 1 94 ? 9.178 -5.214 -3.409 1.00 38.94 94 PRO A CA 1
ATOM 744 C C . PRO A 1 94 ? 9.031 -6.286 -4.495 1.00 38.94 94 PRO A C 1
ATOM 746 O O . PRO A 1 94 ? 9.963 -6.548 -5.244 1.00 38.94 94 PRO A O 1
ATOM 749 N N . GLU A 1 95 ? 7.839 -6.854 -4.619 1.00 36.34 95 GLU A N 1
ATOM 750 C CA . GLU A 1 95 ? 7.406 -7.613 -5.777 1.00 36.34 95 GLU A CA 1
ATOM 751 C C . GLU A 1 95 ? 5.876 -7.544 -5.852 1.00 36.34 95 GLU A C 1
ATOM 753 O O . GLU A 1 95 ? 5.163 -8.114 -5.042 1.00 36.34 95 GLU A O 1
ATOM 758 N N . THR A 1 96 ? 5.398 -6.802 -6.854 1.00 36.75 96 THR A N 1
ATOM 759 C CA . THR A 1 96 ? 4.088 -7.005 -7.497 1.00 36.75 96 THR A CA 1
ATOM 760 C C . THR A 1 96 ? 2.821 -6.603 -6.724 1.00 36.75 96 THR A C 1
ATOM 762 O O . THR A 1 96 ? 1.891 -7.378 -6.542 1.00 36.75 96 THR A O 1
ATOM 765 N N . ALA A 1 97 ? 2.670 -5.301 -6.462 1.00 35.84 97 ALA A N 1
ATOM 766 C CA . ALA A 1 97 ? 1.353 -4.721 -6.191 1.00 35.84 97 ALA A CA 1
ATOM 767 C C . ALA A 1 97 ? 0.486 -4.681 -7.472 1.00 35.84 97 ALA A C 1
ATOM 769 O O . ALA A 1 97 ? 0.563 -3.736 -8.266 1.00 35.84 97 ALA A O 1
ATOM 770 N N . ALA A 1 98 ? -0.368 -5.689 -7.660 1.00 36.06 98 ALA A N 1
ATOM 771 C CA . ALA A 1 98 ? -1.500 -5.639 -8.584 1.00 36.06 98 ALA A CA 1
ATOM 772 C C . ALA A 1 98 ? -2.667 -4.831 -7.968 1.00 36.06 98 ALA A C 1
ATOM 774 O O . ALA A 1 98 ? -3.108 -5.149 -6.857 1.00 36.06 98 ALA A O 1
ATOM 775 N N . PRO A 1 99 ? -3.217 -3.808 -8.656 1.00 43.78 99 PRO A N 1
ATOM 776 C CA . PRO A 1 99 ? -4.500 -3.222 -8.293 1.00 43.78 99 PRO A CA 1
ATOM 777 C C . PRO A 1 99 ? -5.644 -3.916 -9.049 1.00 43.78 99 PRO A C 1
ATOM 779 O O . PRO A 1 99 ? -5.697 -3.899 -10.279 1.00 43.78 99 PRO A O 1
ATOM 782 N N . SER A 1 100 ? -6.601 -4.476 -8.305 1.00 41.44 100 SER A N 1
ATOM 783 C CA . SER A 1 100 ? -7.872 -4.950 -8.857 1.00 41.44 100 SER A CA 1
ATOM 784 C C . SER A 1 100 ? -8.737 -3.793 -9.367 1.00 41.44 100 SER A C 1
ATOM 786 O O . SER A 1 100 ? -8.761 -2.686 -8.829 1.00 41.44 100 SER A O 1
ATOM 788 N N . ALA A 1 101 ? -9.450 -4.094 -10.446 1.00 47.97 101 ALA A N 1
ATOM 789 C CA . ALA A 1 101 ? -10.123 -3.186 -11.357 1.00 47.97 101 ALA A CA 1
ATOM 790 C C . ALA A 1 101 ? -11.235 -2.306 -10.757 1.00 47.97 101 ALA A C 1
ATOM 792 O O . ALA A 1 101 ? -12.196 -2.811 -10.181 1.00 47.97 101 ALA A O 1
ATOM 793 N N . ARG A 1 102 ? -11.199 -1.004 -11.090 1.00 36.91 102 ARG A N 1
ATOM 794 C CA . ARG A 1 102 ? -12.329 -0.269 -11.706 1.00 36.91 102 ARG A CA 1
ATOM 795 C C . ARG A 1 102 ? -11.937 1.160 -12.100 1.00 36.91 102 ARG A C 1
ATOM 797 O O . ARG A 1 102 ? -12.110 2.103 -11.340 1.00 36.91 102 ARG A O 1
ATOM 804 N N . SER A 1 103 ? -11.474 1.325 -13.335 1.00 34.22 103 SER A N 1
ATOM 805 C CA . SER A 1 103 ? -12.011 2.312 -14.287 1.00 34.22 103 SER A CA 1
ATOM 806 C C . SER A 1 103 ? -11.079 2.448 -15.477 1.00 34.22 103 SER A C 1
ATOM 808 O O . SER A 1 103 ? -9.910 2.801 -15.360 1.00 34.22 103 SER A O 1
ATOM 810 N N . ALA A 1 104 ? -11.648 2.201 -16.649 1.00 47.22 104 ALA A N 1
ATOM 811 C CA . ALA A 1 104 ? -11.056 2.523 -17.925 1.00 47.22 104 ALA A CA 1
ATOM 812 C C . ALA A 1 104 ? -10.732 4.025 -18.013 1.00 47.22 104 ALA A C 1
ATOM 814 O O . ALA A 1 104 ? -11.623 4.839 -18.250 1.00 47.22 104 ALA A O 1
ATOM 815 N N . ARG A 1 105 ? -9.454 4.398 -17.907 1.00 34.25 105 ARG A N 1
ATOM 816 C CA . ARG A 1 105 ? -8.898 5.509 -18.689 1.00 34.25 105 ARG A CA 1
ATOM 817 C C . ARG A 1 105 ? -7.374 5.463 -18.715 1.00 34.25 105 ARG A C 1
ATOM 819 O O . ARG A 1 105 ? -6.736 5.594 -17.686 1.00 34.25 105 ARG A O 1
ATOM 826 N N . LYS A 1 106 ? -6.876 5.270 -19.940 1.00 47.31 106 LYS A N 1
ATOM 827 C CA . LYS A 1 106 ? -5.595 5.667 -20.546 1.00 47.31 106 LYS A CA 1
ATOM 828 C C . LYS A 1 106 ? -4.441 6.075 -19.630 1.00 47.31 106 LYS A C 1
ATOM 830 O O . LYS A 1 106 ? -4.592 6.950 -18.787 1.00 47.31 106 LYS A O 1
ATOM 835 N N . THR A 1 107 ? -3.255 5.640 -20.078 1.00 39.12 107 THR A N 1
ATOM 836 C CA . THR A 1 107 ? -1.908 6.134 -19.733 1.00 39.12 107 THR A CA 1
ATOM 837 C C . THR A 1 107 ? -1.564 5.906 -18.259 1.00 39.12 107 THR A C 1
ATOM 839 O O . THR A 1 107 ? -2.239 6.387 -17.373 1.00 39.12 107 THR A O 1
ATOM 842 N N . ASN A 1 108 ? -0.497 5.221 -17.873 1.00 38.25 108 ASN A N 1
ATOM 843 C CA . ASN A 1 108 ? 0.850 5.262 -18.410 1.00 38.25 108 ASN A CA 1
ATOM 844 C C . ASN A 1 108 ? 1.687 4.278 -17.561 1.00 38.25 108 ASN A C 1
ATOM 846 O O . ASN A 1 108 ? 1.487 4.216 -16.349 1.00 38.25 108 ASN A O 1
ATOM 850 N N . LYS A 1 109 ? 2.702 3.645 -18.157 1.00 41.66 109 LYS A N 1
ATOM 851 C CA . LYS A 1 109 ? 4.023 3.519 -17.515 1.00 41.66 109 LYS A CA 1
ATOM 852 C C . LY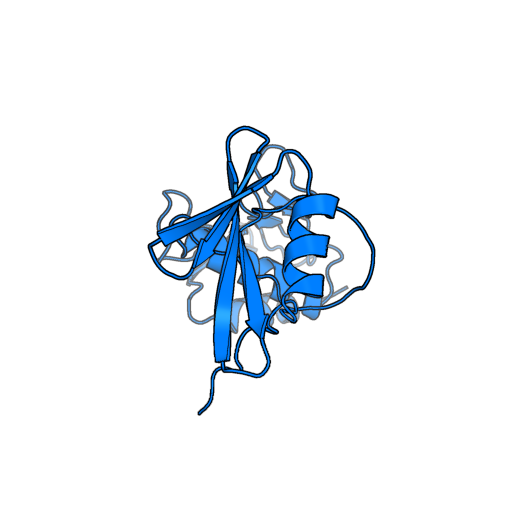S A 1 109 ? 4.087 2.775 -16.169 1.00 41.66 109 LYS A C 1
ATOM 854 O O . LYS A 1 109 ? 4.421 3.385 -15.157 1.00 41.66 109 LYS A O 1
ATOM 859 N N . LYS A 1 110 ? 3.908 1.450 -16.162 1.00 37.53 110 LYS A N 1
ATOM 860 C CA . LYS A 1 110 ? 4.450 0.594 -15.090 1.00 37.53 110 LYS A CA 1
ATOM 861 C C . LYS A 1 110 ? 4.998 -0.725 -15.652 1.00 37.53 110 LYS A C 1
ATOM 863 O O . LYS A 1 110 ? 4.276 -1.442 -16.324 1.00 37.53 110 LYS A O 1
ATOM 868 N N . ALA A 1 111 ? 6.296 -0.936 -15.403 1.00 41.53 111 ALA A N 1
ATOM 869 C CA . ALA A 1 111 ? 7.072 -2.185 -15.403 1.00 41.53 111 ALA A CA 1
ATOM 870 C C . ALA A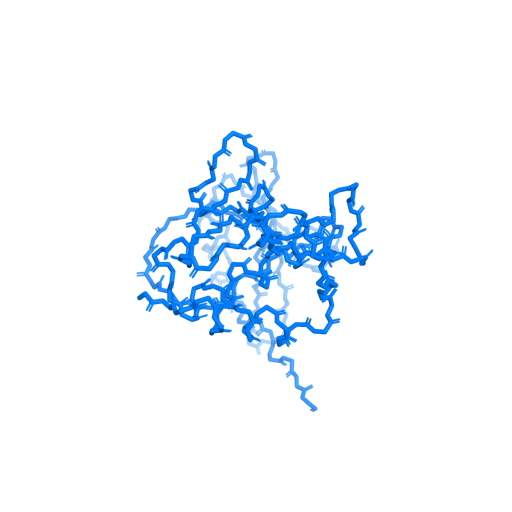 1 111 ? 6.692 -3.250 -16.457 1.00 41.53 111 ALA A C 1
ATOM 872 O O . ALA A 1 111 ? 5.776 -4.041 -16.282 1.00 41.53 111 ALA A O 1
ATOM 873 N N . ARG A 1 112 ? 7.432 -3.252 -17.569 1.00 51.25 112 ARG A N 1
ATOM 874 C CA . ARG A 1 112 ? 7.001 -3.729 -18.890 1.00 51.25 112 ARG A CA 1
ATOM 875 C C . ARG A 1 112 ? 7.421 -5.174 -19.198 1.00 51.25 112 ARG A C 1
ATOM 877 O O . ARG A 1 112 ? 8.008 -5.405 -20.248 1.00 51.25 112 ARG A O 1
ATOM 884 N N . LEU A 1 113 ? 7.171 -6.109 -18.279 1.00 58.09 113 LEU A N 1
ATOM 885 C CA . LEU A 1 113 ? 7.223 -7.541 -18.596 1.00 58.09 113 LEU A CA 1
ATOM 886 C C . LEU A 1 113 ? 5.823 -7.960 -19.068 1.00 58.09 113 LEU A C 1
ATOM 888 O O . LEU A 1 113 ? 4.893 -8.002 -18.269 1.00 58.09 113 LEU A O 1
ATOM 892 N N . GLN A 1 114 ? 5.654 -8.198 -20.366 1.00 73.38 114 GLN A N 1
ATOM 893 C CA . GLN A 1 114 ? 4.389 -8.638 -20.955 1.00 73.38 114 GLN A CA 1
ATOM 894 C C . GLN A 1 114 ? 4.506 -10.105 -21.365 1.00 73.38 114 GLN A C 1
ATOM 896 O O . GLN A 1 114 ? 5.417 -10.463 -22.112 1.00 73.38 114 GLN A O 1
ATOM 901 N N . LEU A 1 115 ? 3.591 -10.945 -20.878 1.00 79.31 115 LEU A N 1
ATOM 902 C CA . LEU A 1 115 ? 3.511 -12.353 -21.253 1.00 79.31 115 LEU A CA 1
ATOM 903 C C . LEU A 1 115 ? 2.605 -12.505 -22.479 1.00 79.31 115 LEU A C 1
ATOM 905 O O . LEU A 1 115 ? 1.469 -12.032 -22.501 1.00 79.31 115 LEU A O 1
ATOM 909 N N . TRP A 1 116 ? 3.107 -13.182 -23.496 1.00 85.75 116 TRP A N 1
ATOM 910 C CA . TRP A 1 116 ? 2.430 -13.428 -24.759 1.00 85.75 116 TRP A CA 1
ATOM 911 C C . TRP A 1 116 ? 2.269 -14.928 -24.943 1.00 85.75 116 TRP A C 1
ATOM 913 O O . TRP A 1 116 ? 3.201 -15.673 -24.665 1.00 85.75 116 TRP A O 1
ATOM 923 N N . ALA A 1 117 ? 1.104 -15.381 -25.397 1.00 81.25 117 ALA A N 1
ATOM 924 C CA . ALA A 1 117 ? 0.835 -16.790 -25.659 1.00 81.25 117 ALA A CA 1
ATOM 925 C C . ALA A 1 117 ? 0.191 -16.973 -27.033 1.00 81.25 117 ALA A C 1
ATOM 927 O O . ALA A 1 117 ? -0.604 -16.139 -27.469 1.00 81.25 117 ALA A O 1
ATOM 928 N N . ASN A 1 118 ? 0.525 -18.066 -27.714 1.00 82.12 118 ASN A N 1
ATOM 929 C CA . ASN A 1 118 ? -0.114 -18.444 -28.971 1.00 82.12 118 ASN A CA 1
ATOM 930 C C . ASN A 1 118 ? -1.129 -19.585 -28.771 1.00 82.12 118 ASN A C 1
ATOM 932 O O . ASN A 1 118 ? -1.294 -20.135 -27.680 1.00 82.12 118 ASN A O 1
ATOM 936 N N . LYS A 1 119 ? -1.824 -19.957 -29.852 1.00 75.00 119 LYS A N 1
ATOM 937 C CA . LYS A 1 119 ? -2.812 -21.054 -29.851 1.00 75.00 119 LYS A CA 1
ATOM 938 C C . LYS A 1 119 ? -2.201 -22.446 -29.645 1.00 75.00 119 LYS A C 1
ATOM 940 O O . LYS A 1 119 ? -2.940 -23.371 -29.326 1.00 75.00 119 LYS A O 1
ATOM 945 N N . ASP A 1 120 ? -0.890 -22.578 -29.824 1.00 73.19 120 ASP A N 1
ATOM 946 C CA . ASP A 1 120 ? -0.127 -23.819 -29.657 1.00 73.19 120 ASP A CA 1
ATOM 947 C C . ASP A 1 120 ? 0.360 -24.010 -28.203 1.00 73.19 120 ASP A C 1
ATOM 949 O O . ASP A 1 120 ? 0.943 -25.034 -27.858 1.00 73.19 120 ASP A O 1
ATOM 953 N N . GLY A 1 121 ? 0.100 -23.032 -27.322 1.00 73.50 121 GLY A N 1
ATOM 954 C CA . GLY A 1 121 ? 0.524 -23.051 -25.920 1.00 73.50 121 GLY A CA 1
ATOM 955 C C . GLY A 1 121 ? 1.969 -22.595 -25.697 1.00 73.50 121 GLY A C 1
ATOM 956 O O . GLY A 1 121 ? 2.485 -22.724 -24.588 1.00 73.50 121 GLY A O 1
ATOM 957 N N . GLN A 1 122 ? 2.629 -22.051 -26.721 1.00 80.12 122 GLN A N 1
ATOM 958 C CA . GLN A 1 122 ? 3.940 -21.426 -26.572 1.00 80.12 122 GLN A CA 1
ATOM 959 C C . GLN A 1 122 ? 3.788 -20.054 -25.919 1.00 80.12 122 GLN A C 1
ATOM 961 O O . GLN A 1 122 ? 2.831 -19.329 -26.201 1.00 80.12 122 GLN A O 1
ATOM 966 N N . THR A 1 123 ? 4.756 -19.683 -25.080 1.00 82.06 123 THR A N 1
ATOM 967 C CA . THR A 1 123 ? 4.757 -18.406 -24.363 1.00 82.06 123 THR A CA 1
ATOM 968 C C . THR A 1 123 ? 6.041 -17.622 -24.590 1.00 82.06 123 THR A C 1
ATOM 970 O O . THR A 1 123 ? 7.134 -18.164 -24.406 1.00 82.06 123 THR A O 1
ATOM 973 N N . LEU A 1 124 ? 5.899 -16.337 -24.902 1.00 86.44 124 LEU A N 1
ATOM 974 C CA . LEU A 1 124 ? 6.984 -15.376 -25.046 1.00 86.44 124 LEU A CA 1
ATOM 975 C C . LEU A 1 124 ? 6.876 -14.279 -23.983 1.00 86.44 124 LEU A C 1
ATOM 977 O O . LEU A 1 124 ? 5.789 -13.895 -23.559 1.00 86.44 124 LEU A O 1
ATOM 981 N N . GLN A 1 125 ? 8.017 -13.773 -23.537 1.00 84.25 125 GLN A N 1
ATOM 982 C CA . GLN A 1 125 ? 8.128 -12.711 -22.543 1.00 84.25 125 GLN A CA 1
ATOM 983 C C . GLN A 1 125 ? 8.756 -11.483 -23.178 1.00 84.25 125 GLN A C 1
ATOM 985 O O . GLN A 1 125 ? 9.941 -11.483 -23.485 1.00 84.25 125 GLN A O 1
ATOM 990 N N . LEU A 1 126 ? 7.977 -10.423 -23.341 1.00 85.31 126 LEU A N 1
ATOM 991 C CA . LEU A 1 126 ? 8.467 -9.143 -23.823 1.00 85.31 126 LEU A CA 1
ATOM 992 C C . LEU A 1 126 ? 8.884 -8.282 -22.627 1.00 85.31 126 LEU A C 1
ATOM 994 O O . LEU A 1 126 ? 8.039 -7.884 -21.828 1.00 85.31 126 LEU A O 1
ATOM 998 N N . LYS A 1 127 ? 10.175 -7.984 -22.509 1.00 83.12 127 LYS A N 1
ATOM 999 C CA . LYS A 1 127 ? 10.795 -7.186 -21.448 1.00 83.12 127 LYS A CA 1
ATOM 1000 C C . LYS A 1 127 ? 11.396 -5.916 -22.038 1.00 83.12 127 LYS A C 1
ATOM 1002 O O . LYS A 1 127 ? 11.879 -5.923 -23.163 1.00 83.12 127 LYS A O 1
ATOM 1007 N N . HIS A 1 128 ? 11.403 -4.824 -21.283 1.00 81.19 128 HIS A N 1
ATOM 1008 C CA . HIS A 1 128 ? 12.123 -3.613 -21.676 1.00 81.19 128 HIS A CA 1
ATOM 1009 C C . HIS A 1 128 ? 13.272 -3.315 -20.731 1.00 81.19 128 HIS A C 1
ATOM 1011 O O . HIS A 1 128 ? 13.041 -3.091 -19.541 1.00 81.19 128 HIS A O 1
ATOM 1017 N N . GLU A 1 129 ? 14.474 -3.269 -21.287 1.00 75.50 129 GLU A N 1
ATOM 1018 C CA . GLU A 1 129 ? 15.729 -2.978 -20.594 1.00 75.50 129 GLU A CA 1
ATOM 1019 C C . GLU A 1 129 ? 16.567 -2.058 -21.485 1.00 75.50 129 GLU A C 1
ATOM 1021 O O . GLU A 1 129 ? 16.517 -2.196 -22.698 1.00 75.50 129 GLU A O 1
ATOM 1026 N N . ASP A 1 130 ? 17.297 -1.102 -20.907 1.00 74.69 130 ASP A N 1
ATOM 1027 C CA . ASP A 1 130 ? 18.228 -0.229 -21.650 1.00 74.69 130 ASP A CA 1
ATOM 1028 C C . ASP A 1 130 ? 17.664 0.374 -22.957 1.00 74.69 130 ASP A C 1
ATOM 1030 O O . ASP A 1 130 ? 18.333 0.404 -23.983 1.00 74.69 130 ASP A O 1
ATOM 1034 N N . GLU A 1 131 ? 16.405 0.832 -22.928 1.00 74.12 131 GLU A N 1
ATOM 1035 C CA . GLU A 1 131 ? 15.683 1.411 -24.083 1.00 74.12 131 GLU A CA 1
ATOM 1036 C C . GLU A 1 131 ? 15.351 0.412 -25.212 1.00 74.12 131 GLU A C 1
ATOM 1038 O O . GLU A 1 131 ? 14.678 0.768 -26.177 1.00 74.12 131 GLU A O 1
ATOM 1043 N N . LEU A 1 132 ? 15.729 -0.857 -25.045 1.00 81.19 132 LEU A N 1
ATOM 1044 C CA . LEU A 1 132 ? 15.511 -1.961 -25.971 1.00 81.19 132 LEU A CA 1
ATOM 1045 C C . LEU A 1 132 ? 14.446 -2.936 -25.455 1.00 81.19 132 LEU A C 1
ATOM 1047 O O . LEU A 1 132 ? 14.197 -3.108 -24.258 1.00 81.19 132 LEU A O 1
ATOM 1051 N N . TRP A 1 133 ? 13.796 -3.600 -26.395 1.00 85.56 133 TRP A N 1
ATOM 1052 C CA . TRP A 1 133 ? 12.726 -4.557 -26.175 1.00 85.56 133 TRP A CA 1
ATOM 1053 C C . TRP A 1 133 ? 13.207 -5.971 -26.433 1.00 85.56 133 TRP A C 1
ATOM 1055 O O . TRP A 1 133 ? 13.422 -6.348 -27.575 1.00 85.56 133 TRP A O 1
ATOM 1065 N N . PHE A 1 134 ? 13.329 -6.764 -25.381 1.00 86.88 134 PHE A N 1
ATOM 1066 C CA . PHE A 1 134 ? 13.803 -8.138 -25.435 1.00 86.88 134 PHE A CA 1
ATOM 1067 C C . PHE A 1 134 ? 12.618 -9.095 -25.392 1.00 86.88 134 PHE A C 1
ATOM 1069 O O . PHE A 1 134 ? 11.798 -9.023 -24.480 1.00 86.88 134 PHE A O 1
ATOM 1076 N N . ILE A 1 135 ? 12.537 -10.007 -26.349 1.00 87.56 135 ILE A N 1
ATOM 1077 C CA . ILE A 1 135 ? 11.568 -11.098 -26.371 1.00 87.56 135 ILE A CA 1
ATOM 1078 C C . ILE A 1 135 ? 12.278 -12.360 -25.915 1.00 87.56 135 ILE A C 1
ATOM 1080 O O . ILE A 1 135 ? 13.285 -12.741 -26.498 1.00 87.56 135 ILE A O 1
ATOM 1084 N N . TYR A 1 136 ? 11.756 -13.022 -24.892 1.00 85.69 136 TYR A N 1
ATOM 1085 C CA . TYR A 1 136 ? 12.304 -14.257 -24.349 1.00 85.69 136 TYR A CA 1
ATOM 1086 C C . TYR A 1 136 ? 11.361 -15.433 -24.602 1.00 85.69 136 TYR A C 1
ATOM 1088 O O . TYR A 1 136 ? 10.191 -15.390 -24.223 1.00 85.69 136 TYR A O 1
ATOM 1096 N N . ALA A 1 137 ? 11.888 -16.518 -25.161 1.00 83.75 137 ALA A N 1
ATOM 1097 C CA . ALA A 1 137 ? 11.236 -17.819 -25.236 1.00 83.75 137 ALA A CA 1
ATOM 1098 C C . ALA A 1 137 ? 11.644 -18.666 -24.022 1.00 83.75 137 ALA A C 1
ATOM 1100 O O . ALA A 1 137 ? 12.620 -19.426 -24.038 1.00 83.75 137 ALA A O 1
ATOM 1101 N N . GLY A 1 138 ? 10.916 -18.489 -22.918 1.00 77.50 138 GLY A N 1
ATOM 1102 C CA . GLY A 1 138 ? 11.256 -19.100 -21.633 1.00 77.50 138 GLY A CA 1
ATOM 1103 C C . GLY A 1 138 ? 12.532 -18.495 -21.041 1.00 77.50 138 GLY A C 1
ATOM 1104 O O . GLY A 1 138 ? 12.511 -17.366 -20.565 1.00 77.50 138 GLY A O 1
ATOM 1105 N N . LEU A 1 139 ? 13.631 -19.256 -21.051 1.00 76.62 139 LEU A N 1
ATOM 1106 C CA . LEU A 1 139 ? 14.945 -18.822 -20.548 1.00 76.62 139 LEU A CA 1
ATOM 1107 C C . LEU A 1 139 ? 15.881 -18.314 -21.657 1.00 76.62 139 LEU A C 1
ATOM 1109 O O . LEU A 1 139 ? 16.952 -17.791 -21.353 1.00 76.62 139 LEU A O 1
ATOM 1113 N N . ASN A 1 140 ? 15.507 -18.485 -22.928 1.00 80.81 140 ASN A N 1
ATOM 1114 C CA . ASN A 1 140 ? 16.322 -18.069 -24.067 1.00 80.81 140 ASN A CA 1
ATOM 1115 C C . ASN A 1 140 ? 15.851 -16.716 -24.595 1.00 80.81 140 ASN A C 1
ATOM 1117 O O . ASN A 1 140 ? 14.650 -16.474 -24.686 1.00 80.81 140 ASN A O 1
ATOM 1121 N N . LEU A 1 141 ? 16.796 -15.856 -24.971 1.00 84.81 141 LEU A N 1
ATOM 1122 C CA . LEU A 1 141 ? 16.494 -14.652 -25.737 1.00 84.81 141 LEU A CA 1
ATOM 1123 C C . LEU A 1 141 ? 16.123 -15.054 -27.170 1.00 84.81 141 LEU A C 1
ATOM 1125 O O . LEU A 1 141 ? 16.892 -15.756 -27.822 1.00 84.81 141 LEU A O 1
ATOM 1129 N N . ASP A 1 142 ? 14.959 -14.608 -27.626 1.00 86.19 142 ASP A N 1
ATOM 1130 C CA . ASP A 1 142 ? 14.438 -14.831 -28.973 1.00 86.19 142 ASP A CA 1
ATOM 1131 C C . ASP A 1 142 ? 14.870 -13.688 -29.902 1.00 86.19 142 ASP A C 1
ATOM 1133 O O . ASP A 1 142 ? 15.668 -13.889 -30.816 1.00 86.19 142 ASP A O 1
ATOM 1137 N N . MET A 1 143 ? 14.430 -12.458 -29.608 1.00 87.00 143 MET A N 1
ATOM 1138 C CA . MET A 1 143 ? 14.717 -11.269 -30.418 1.00 87.00 143 MET A CA 1
ATOM 1139 C C . MET A 1 143 ? 14.837 -9.995 -29.578 1.00 87.00 143 MET A C 1
ATOM 1141 O O . MET A 1 143 ? 14.383 -9.938 -28.435 1.00 87.00 143 MET A O 1
ATOM 1145 N N . VAL A 1 144 ? 15.453 -8.962 -30.158 1.00 90.62 144 VAL A N 1
ATOM 1146 C CA . VAL A 1 144 ? 15.581 -7.62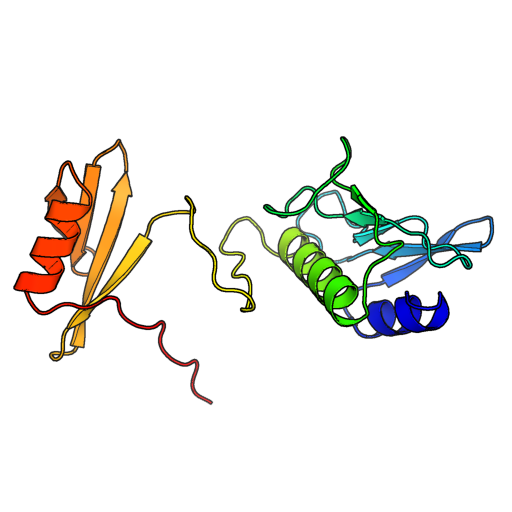7 -29.559 1.00 90.62 144 VAL A CA 1
ATOM 1147 C C . VAL A 1 144 ? 15.128 -6.573 -30.562 1.00 90.62 144 VAL A C 1
ATOM 1149 O O . VAL A 1 144 ? 15.519 -6.636 -31.725 1.00 90.62 144 VAL A O 1
ATOM 1152 N N . PHE A 1 145 ? 14.344 -5.602 -30.107 1.00 88.12 145 PHE A N 1
ATOM 1153 C CA . PHE A 1 145 ? 13.818 -4.506 -30.917 1.00 88.12 145 PHE A CA 1
ATOM 1154 C C . PHE A 1 145 ? 14.121 -3.152 -30.282 1.00 88.12 145 PHE A C 1
ATOM 1156 O O . PHE A 1 145 ? 14.238 -3.028 -29.064 1.00 88.12 145 PHE A O 1
ATOM 1163 N N . GLU A 1 146 ? 14.206 -2.117 -31.108 1.00 82.06 146 GLU A N 1
ATOM 1164 C CA . GLU A 1 146 ? 14.437 -0.740 -30.657 1.00 82.06 146 GLU A CA 1
ATOM 1165 C C . GLU A 1 146 ? 13.121 -0.045 -30.271 1.00 82.06 146 GLU A C 1
ATOM 1167 O O . GLU A 1 146 ? 13.096 0.853 -29.430 1.00 82.06 146 GLU A O 1
ATOM 1172 N N . SER A 1 147 ? 11.996 -0.512 -30.823 1.00 78.81 147 SER A N 1
ATOM 1173 C CA . SER A 1 147 ? 10.672 0.072 -30.606 1.00 78.81 147 SER A CA 1
ATOM 1174 C C . SER A 1 147 ? 9.650 -0.959 -30.137 1.00 78.81 147 SER A C 1
ATOM 1176 O O . SER A 1 147 ? 9.722 -2.142 -30.461 1.00 78.81 147 SER A O 1
ATOM 1178 N N . PHE A 1 148 ? 8.642 -0.490 -29.395 1.00 76.19 148 PHE A N 1
ATOM 1179 C CA . PHE A 1 148 ? 7.563 -1.358 -28.905 1.00 76.19 148 PHE A CA 1
ATOM 1180 C C . PHE A 1 148 ? 6.750 -1.947 -30.035 1.00 76.19 148 PHE A C 1
ATOM 1182 O O . PHE A 1 148 ? 6.414 -3.121 -30.015 1.00 76.19 148 PHE A O 1
ATOM 1189 N N . GLU A 1 149 ? 6.424 -1.081 -30.985 1.00 78.38 149 GLU A N 1
ATOM 1190 C CA . GLU A 1 149 ? 5.533 -1.371 -32.093 1.00 78.38 149 GLU A CA 1
ATOM 1191 C C . GLU A 1 149 ? 6.105 -2.504 -32.951 1.00 78.38 149 GLU A C 1
ATOM 1193 O O . GLU A 1 149 ? 5.378 -3.412 -33.328 1.00 78.38 149 GLU A O 1
ATOM 1198 N N . GLU A 1 150 ? 7.426 -2.520 -33.150 1.00 80.38 150 GLU A N 1
ATOM 1199 C CA . GLU A 1 150 ? 8.125 -3.593 -33.862 1.00 80.38 150 GLU A CA 1
ATOM 1200 C C . GLU A 1 150 ? 8.080 -4.919 -33.092 1.00 80.38 150 GLU A C 1
ATOM 1202 O O . GLU A 1 150 ? 7.778 -5.959 -33.674 1.00 80.38 150 GLU A O 1
ATOM 1207 N N . ALA A 1 151 ? 8.312 -4.882 -31.776 1.00 84.69 151 ALA A N 1
ATOM 1208 C CA . ALA A 1 151 ? 8.250 -6.076 -30.939 1.00 84.69 151 ALA A CA 1
ATOM 1209 C C . ALA A 1 151 ? 6.824 -6.647 -30.834 1.00 84.69 151 ALA A C 1
ATOM 1211 O O . ALA A 1 151 ? 6.632 -7.859 -30.877 1.00 84.69 151 ALA A O 1
ATOM 1212 N N . GLU A 1 152 ? 5.818 -5.779 -30.702 1.00 80.50 152 GLU A N 1
ATOM 1213 C CA . GLU A 1 152 ? 4.403 -6.155 -30.672 1.00 80.50 152 GLU A CA 1
ATOM 1214 C C . GLU A 1 152 ? 3.969 -6.759 -32.008 1.00 80.50 152 GLU A C 1
ATOM 1216 O O . GLU A 1 152 ? 3.335 -7.813 -32.036 1.00 80.50 152 GLU A O 1
ATOM 1221 N N . GLN A 1 153 ? 4.341 -6.119 -33.116 1.00 81.75 153 GLN A N 1
ATOM 1222 C CA . GLN A 1 153 ? 3.979 -6.584 -34.445 1.00 81.75 153 GLN A CA 1
ATOM 1223 C C . GLN A 1 153 ? 4.602 -7.947 -34.749 1.00 81.75 153 GLN A C 1
ATOM 1225 O O . GLN A 1 153 ? 3.889 -8.823 -35.229 1.00 81.75 153 GLN A O 1
ATOM 1230 N N . TYR A 1 154 ? 5.866 -8.169 -34.375 1.00 85.88 154 TYR A N 1
ATOM 1231 C CA . TYR A 1 154 ? 6.500 -9.486 -34.476 1.00 85.88 154 TYR A CA 1
ATOM 1232 C C . TYR A 1 154 ? 5.711 -10.566 -33.722 1.00 85.88 154 TYR A C 1
ATOM 1234 O O . TYR A 1 154 ? 5.411 -11.621 -34.276 1.00 85.88 154 TYR A O 1
ATOM 1242 N N . LEU A 1 155 ? 5.309 -10.285 -32.478 1.00 84.12 155 LEU A N 1
ATOM 1243 C CA . LEU A 1 155 ? 4.529 -11.223 -31.667 1.00 84.12 155 LEU A CA 1
ATOM 1244 C C . LEU A 1 155 ? 3.171 -11.530 -32.311 1.00 84.12 155 LEU A C 1
ATOM 1246 O O . LEU A 1 155 ? 2.756 -12.687 -32.350 1.00 84.12 155 LEU A O 1
ATOM 1250 N N . LEU A 1 156 ? 2.494 -10.517 -32.854 1.00 82.31 156 LEU A N 1
ATOM 1251 C CA . LEU A 1 156 ? 1.223 -10.687 -33.559 1.00 82.31 156 LEU A CA 1
ATOM 1252 C C . LEU A 1 156 ? 1.377 -11.474 -34.871 1.00 82.31 156 LEU A C 1
ATOM 1254 O O . LEU A 1 156 ? 0.517 -12.305 -35.173 1.00 82.31 156 LEU A O 1
ATOM 1258 N N . GLU A 1 157 ? 2.449 -11.240 -35.634 1.00 83.12 157 GLU A N 1
ATOM 1259 C CA . GLU A 1 157 ? 2.758 -11.962 -36.878 1.00 83.12 157 GLU A CA 1
ATOM 1260 C C . GLU A 1 157 ? 3.056 -13.443 -36.622 1.00 83.12 157 GLU A C 1
ATOM 1262 O O . GLU A 1 157 ? 2.541 -14.305 -37.335 1.00 83.12 157 GLU A O 1
ATOM 1267 N N . GLU A 1 158 ? 3.781 -13.747 -35.546 1.00 82.56 158 GLU A N 1
ATOM 1268 C CA . GLU A 1 158 ? 4.031 -15.113 -35.065 1.00 82.56 158 GLU A CA 1
ATOM 1269 C C . GLU A 1 158 ? 2.775 -15.773 -34.445 1.00 82.56 158 GLU A C 1
ATOM 1271 O O . GLU A 1 158 ? 2.785 -16.933 -34.025 1.00 82.56 158 GLU A O 1
ATOM 1276 N N . GLY A 1 159 ? 1.650 -15.052 -34.391 1.00 80.94 159 GLY A N 1
ATOM 1277 C CA . GLY A 1 159 ? 0.374 -15.559 -33.888 1.00 80.94 159 GLY A CA 1
ATOM 1278 C C . GLY A 1 159 ? 0.280 -15.605 -32.363 1.00 80.94 159 GLY A C 1
ATOM 1279 O O . GLY A 1 159 ? -0.612 -16.268 -31.819 1.00 80.94 159 GLY A O 1
ATOM 1280 N N . PHE A 1 160 ? 1.171 -14.902 -31.668 1.00 83.19 160 PHE A N 1
ATOM 1281 C CA . PHE A 1 160 ? 1.052 -14.653 -30.244 1.00 83.19 160 PHE A CA 1
ATOM 1282 C C . PHE A 1 160 ? 0.063 -13.520 -29.991 1.00 83.19 160 PHE A C 1
ATOM 1284 O O . PHE A 1 160 ? -0.118 -12.584 -30.767 1.00 83.19 160 PHE A O 1
ATOM 1291 N N . SER A 1 161 ? -0.617 -13.602 -28.863 1.00 78.31 161 SER A N 1
ATOM 1292 C CA . SER A 1 161 ? -1.455 -12.531 -28.344 1.00 78.31 161 SER A CA 1
ATOM 1293 C C . SER A 1 161 ? -1.094 -12.316 -26.885 1.00 78.31 161 SER A C 1
ATOM 1295 O O . SER A 1 161 ? -0.592 -13.238 -26.239 1.00 78.31 161 SER A O 1
ATOM 1297 N N . ILE A 1 162 ? -1.335 -11.112 -26.363 1.00 77.12 162 ILE A N 1
ATOM 1298 C CA . ILE A 1 162 ? -1.200 -10.848 -24.926 1.00 77.12 162 ILE A CA 1
ATOM 1299 C C . ILE A 1 162 ? -1.991 -11.926 -24.194 1.00 77.12 162 ILE A C 1
ATOM 1301 O O . ILE A 1 162 ? -3.210 -12.035 -24.365 1.00 77.12 162 ILE A O 1
ATOM 1305 N N . ALA A 1 163 ? -1.273 -12.764 -23.448 1.00 65.19 163 ALA A N 1
ATOM 1306 C CA . ALA A 1 163 ? -1.900 -13.820 -22.690 1.00 65.19 163 ALA A CA 1
ATOM 1307 C C . ALA A 1 163 ? -2.727 -13.128 -21.602 1.00 65.19 163 ALA A C 1
ATOM 1309 O O . ALA A 1 163 ? -2.149 -12.370 -20.816 1.00 65.19 163 ALA A O 1
ATOM 1310 N N . PRO A 1 164 ? -4.055 -13.336 -21.537 1.00 51.03 164 PRO A N 1
ATOM 1311 C CA . PRO A 1 164 ? -4.760 -13.016 -20.313 1.00 51.03 164 PRO A CA 1
ATOM 1312 C C . PRO A 1 164 ? -4.106 -13.871 -19.228 1.00 51.03 164 PRO A C 1
ATOM 1314 O O . PRO A 1 164 ? -3.973 -15.086 -19.389 1.00 51.03 164 PRO A O 1
ATOM 1317 N N . GLU A 1 165 ? -3.623 -13.214 -18.180 1.00 45.16 165 GLU A N 1
ATOM 1318 C CA . GLU A 1 165 ? -3.174 -13.845 -16.943 1.00 45.16 165 GLU A CA 1
ATOM 1319 C C . GLU A 1 165 ? -4.044 -15.081 -16.621 1.00 45.16 165 GLU A C 1
ATOM 1321 O O . GLU A 1 165 ? -5.277 -14.984 -16.669 1.00 45.16 165 GLU A O 1
ATOM 1326 N N . PRO A 1 166 ? -3.446 -16.275 -16.418 1.00 35.62 166 PRO A N 1
ATOM 1327 C CA . PRO A 1 166 ? -4.225 -17.497 -16.276 1.00 35.62 166 PRO A CA 1
ATOM 1328 C C . PRO A 1 166 ? -5.177 -17.363 -15.080 1.00 35.62 166 PRO A C 1
ATOM 1330 O O . PRO A 1 166 ? -4.777 -16.821 -14.048 1.00 35.62 166 PRO A O 1
ATOM 1333 N N . PRO A 1 167 ? -6.423 -17.858 -15.179 1.00 38.88 167 PRO A N 1
ATOM 1334 C CA . PRO A 1 167 ? -7.300 -17.905 -14.022 1.00 38.88 167 PRO A CA 1
ATOM 1335 C C . PRO A 1 167 ? -6.657 -18.821 -12.977 1.00 38.88 167 PRO A C 1
ATOM 1337 O O . PRO A 1 167 ? -6.413 -19.997 -13.254 1.00 38.88 167 PRO A O 1
ATOM 1340 N N . GLU A 1 168 ? -6.381 -18.298 -11.782 1.00 34.16 168 GLU A N 1
ATOM 1341 C CA . GLU A 1 168 ? -6.137 -19.126 -10.600 1.00 34.16 168 GLU A CA 1
ATOM 1342 C C . GLU A 1 168 ? -7.349 -20.059 -10.421 1.00 34.16 168 GLU A C 1
ATOM 1344 O O . GLU A 1 168 ? -8.437 -19.636 -10.028 1.00 34.16 168 GLU A O 1
ATOM 1349 N N . HIS A 1 169 ? -7.191 -21.326 -10.811 1.00 48.75 169 HIS A N 1
ATOM 1350 C CA . HIS A 1 169 ? -8.217 -22.359 -10.699 1.00 48.75 169 HIS A CA 1
ATOM 1351 C C . HIS A 1 169 ? -8.233 -22.938 -9.275 1.00 48.75 169 HIS A C 1
ATOM 1353 O O . HIS A 1 169 ? -7.178 -23.230 -8.714 1.00 48.75 169 HIS A O 1
ATOM 1359 N N . SER A 1 170 ? -9.439 -23.126 -8.722 1.00 35.28 170 SER A N 1
ATOM 1360 C CA . SER A 1 170 ? -9.704 -24.007 -7.569 1.00 35.28 170 SER A CA 1
ATOM 1361 C C . SER A 1 170 ? -9.436 -25.476 -7.881 1.00 35.28 170 SER A C 1
ATOM 1363 O O . SER A 1 170 ? -9.638 -25.870 -9.055 1.00 35.28 170 SER A O 1
#

Organism: NCBI:txid2509456